Protein AF-A0A521GJ24-F1 (afdb_monomer_lite)

pLDDT: mean 79.98, std 13.73, range [30.05, 93.81]

Radius of gyration: 14.27 Å; chains: 1; bounding box: 44×29×36 Å

Foldseek 3Di:
DPPPPDADALVNLLVLLLVLLLVCLVCVVVVNNVVVVPPPDPNLVSLVVLLVQQLVQPAHPVRHTNHLVVSLVSLVVSLVVVCVVVHVVCSVVSCSVVSSVVSSVSSVVSSD

Sequence (112 aa):
MKSYSEAVTESSLRASISVGLRQLAQAIDHNEAELFLSHSAPAQSACEQVSTWLKSHATTYDGRVIDLSWFRHLLAEELDTLRYMIGEKAFWSGNYSDAGRLFNELATRMTR

Secondary structure (DSSP, 8-state):
---------HHHHHHHHHHHHHHHHHHHHTT-HHHHHTTT-TTHHHHHHHHHHHHHTPBPTTS-B--HHHHHHHHHHHHHHHHHHH-HHHHHHTTHHHHHHHHHHHHHHTT-

Structure (mmCIF, N/CA/C/O backbone):
data_AF-A0A521GJ24-F1
#
_entry.id   AF-A0A521GJ24-F1
#
loop_
_atom_site.group_PDB
_atom_site.id
_atom_site.type_symbol
_atom_site.label_atom_id
_atom_site.label_alt_id
_atom_site.label_comp_id
_atom_site.label_asym_id
_atom_site.label_entity_id
_atom_site.label_seq_id
_a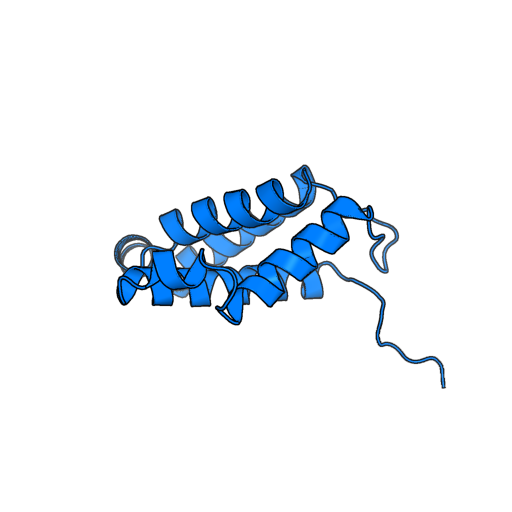tom_site.pdbx_PDB_ins_code
_atom_site.Cartn_x
_atom_site.Cartn_y
_atom_site.Cartn_z
_atom_site.occupancy
_atom_site.B_iso_or_equiv
_atom_site.auth_seq_id
_atom_site.auth_comp_id
_atom_site.auth_asym_id
_atom_site.auth_atom_id
_atom_site.pdbx_PDB_model_num
ATOM 1 N N . MET A 1 1 ? 30.848 -13.077 -9.266 1.00 35.31 1 MET A N 1
ATOM 2 C CA . MET A 1 1 ? 29.464 -13.288 -8.789 1.00 35.31 1 MET A CA 1
ATOM 3 C C . MET A 1 1 ? 28.644 -12.095 -9.241 1.00 35.31 1 MET A C 1
ATOM 5 O O . MET A 1 1 ? 28.994 -10.987 -8.867 1.00 35.31 1 MET A O 1
ATOM 9 N N . LYS A 1 2 ? 27.645 -12.282 -10.114 1.00 33.50 2 LYS A N 1
ATOM 10 C CA . LYS A 1 2 ? 26.704 -11.203 -10.451 1.00 33.50 2 LYS A CA 1
ATOM 11 C C . LYS A 1 2 ? 25.876 -10.927 -9.198 1.00 33.50 2 LYS A C 1
ATOM 13 O O . LYS A 1 2 ? 25.168 -11.821 -8.744 1.00 33.50 2 LYS A O 1
ATOM 18 N N . SER A 1 3 ? 26.025 -9.745 -8.613 1.00 30.05 3 SER A N 1
ATOM 19 C CA . SER A 1 3 ? 25.184 -9.297 -7.507 1.00 30.05 3 SER A CA 1
ATOM 20 C C . SER A 1 3 ? 23.732 -9.268 -7.984 1.00 30.05 3 SER A C 1
ATOM 22 O O . SER A 1 3 ? 23.378 -8.473 -8.845 1.00 30.05 3 SER A O 1
ATOM 24 N N . TYR A 1 4 ? 22.892 -10.146 -7.443 1.00 38.62 4 TYR A N 1
ATOM 25 C CA . TYR A 1 4 ? 21.447 -10.226 -7.706 1.00 38.62 4 TYR A CA 1
ATOM 26 C C . TYR A 1 4 ? 20.655 -9.065 -7.057 1.00 38.62 4 TYR A C 1
ATOM 28 O O . TYR A 1 4 ? 19.487 -9.214 -6.722 1.00 38.62 4 TYR A O 1
ATOM 36 N N . SER A 1 5 ? 21.282 -7.907 -6.833 1.00 43.03 5 SER A N 1
ATOM 37 C CA . SER A 1 5 ? 20.796 -6.902 -5.875 1.00 43.03 5 SER A CA 1
ATOM 38 C C . SER A 1 5 ? 19.929 -5.783 -6.467 1.00 43.03 5 SER A C 1
ATOM 40 O O . SER A 1 5 ? 19.504 -4.915 -5.711 1.00 43.03 5 SER A O 1
ATOM 42 N N . GLU A 1 6 ? 19.674 -5.749 -7.779 1.00 52.81 6 GLU A N 1
ATOM 43 C CA . GLU A 1 6 ? 19.099 -4.543 -8.417 1.00 52.81 6 GLU A CA 1
ATOM 44 C C . GLU A 1 6 ? 17.930 -4.810 -9.377 1.00 52.81 6 GLU A C 1
ATOM 46 O O . GLU A 1 6 ? 17.381 -3.877 -9.958 1.00 52.81 6 GLU A O 1
ATOM 51 N N . ALA A 1 7 ? 17.511 -6.066 -9.550 1.00 63.22 7 ALA A N 1
ATOM 52 C CA . ALA A 1 7 ? 16.365 -6.370 -10.398 1.00 63.22 7 ALA A CA 1
ATOM 53 C C . ALA A 1 7 ? 15.065 -6.112 -9.626 1.00 63.22 7 ALA A C 1
ATOM 55 O O . ALA A 1 7 ? 14.690 -6.884 -8.744 1.00 63.22 7 ALA A O 1
ATOM 56 N N . VAL A 1 8 ? 14.372 -5.023 -9.958 1.00 77.88 8 VAL A N 1
ATOM 57 C CA . VAL A 1 8 ? 13.028 -4.770 -9.431 1.00 77.88 8 VAL A CA 1
ATOM 58 C C . VAL A 1 8 ? 12.085 -5.845 -9.971 1.00 77.88 8 VAL A C 1
ATOM 60 O O . VAL A 1 8 ? 12.088 -6.152 -11.161 1.00 77.88 8 VAL A O 1
ATOM 63 N N . THR A 1 9 ? 11.279 -6.444 -9.102 1.00 87.12 9 THR A N 1
ATOM 64 C CA . THR A 1 9 ? 10.249 -7.422 -9.482 1.00 87.12 9 THR A CA 1
ATOM 65 C C . THR A 1 9 ? 8.882 -6.935 -9.024 1.00 87.12 9 THR A C 1
ATOM 67 O O . THR A 1 9 ? 8.792 -6.067 -8.151 1.00 87.12 9 THR A O 1
ATOM 70 N N . GLU A 1 10 ? 7.807 -7.513 -9.567 1.00 86.31 10 GLU A N 1
ATOM 71 C CA . GLU A 1 10 ? 6.458 -7.258 -9.050 1.00 86.31 10 GLU A CA 1
ATOM 72 C C . GLU A 1 10 ? 6.374 -7.567 -7.549 1.00 86.31 10 GLU A C 1
ATOM 74 O O . GLU A 1 10 ? 5.818 -6.783 -6.785 1.00 86.31 10 GLU A O 1
ATOM 79 N N . SER A 1 11 ? 6.993 -8.663 -7.103 1.00 86.25 11 SER A N 1
ATOM 80 C CA . SER A 1 11 ? 7.023 -9.042 -5.689 1.00 86.25 11 SER A CA 1
ATOM 81 C C . SER A 1 11 ? 7.720 -7.994 -4.822 1.00 86.25 11 SER A C 1
ATOM 83 O O . SER A 1 11 ? 7.233 -7.684 -3.738 1.00 86.25 11 SER A O 1
ATOM 85 N N . SER A 1 12 ? 8.824 -7.407 -5.296 1.00 84.94 12 SER A N 1
ATOM 86 C CA . SER A 1 12 ? 9.499 -6.305 -4.600 1.00 84.94 12 SER A CA 1
ATOM 87 C C . SER A 1 12 ? 8.611 -5.061 -4.518 1.00 84.94 12 SER A C 1
ATOM 89 O O . SER A 1 12 ? 8.536 -4.434 -3.465 1.00 84.94 12 SER A O 1
ATOM 91 N N . LEU A 1 13 ? 7.898 -4.734 -5.601 1.00 86.75 13 LEU A N 1
ATOM 92 C CA . LEU A 1 13 ? 6.980 -3.595 -5.648 1.00 86.75 13 LEU A CA 1
ATOM 93 C C . LEU A 1 13 ? 5.797 -3.781 -4.685 1.00 86.75 13 LEU A C 1
ATOM 95 O O . LEU A 1 13 ? 5.510 -2.891 -3.883 1.00 86.75 13 LEU A O 1
ATOM 99 N N . ARG A 1 14 ? 5.171 -4.964 -4.696 1.00 90.06 14 ARG A N 1
ATOM 100 C CA . ARG A 1 14 ? 4.118 -5.349 -3.743 1.00 90.06 14 ARG A CA 1
ATOM 101 C C . ARG A 1 14 ? 4.614 -5.322 -2.302 1.00 90.06 14 ARG A C 1
ATOM 103 O O . ARG A 1 14 ? 3.925 -4.790 -1.440 1.00 90.06 14 ARG A O 1
ATOM 110 N N . ALA A 1 15 ? 5.818 -5.827 -2.028 1.00 87.81 15 ALA A N 1
ATOM 111 C CA . ALA A 1 15 ? 6.390 -5.808 -0.684 1.00 87.81 15 ALA A CA 1
ATOM 112 C C . ALA A 1 15 ? 6.542 -4.375 -0.148 1.00 87.81 15 ALA A C 1
ATOM 114 O O . ALA A 1 15 ? 6.117 -4.104 0.978 1.00 87.81 15 ALA A O 1
ATOM 115 N N . SER A 1 16 ? 7.066 -3.449 -0.960 1.00 87.50 16 SER A N 1
ATOM 116 C CA . SER A 1 16 ? 7.192 -2.036 -0.580 1.00 87.50 16 SER A CA 1
ATOM 117 C C . SER A 1 16 ? 5.831 -1.385 -0.322 1.00 87.50 16 SER A C 1
ATOM 119 O O . SER A 1 16 ? 5.667 -0.691 0.681 1.00 87.50 16 SER A O 1
ATOM 121 N N . ILE A 1 17 ? 4.834 -1.660 -1.170 1.00 89.31 17 ILE A N 1
ATOM 122 C CA . ILE A 1 17 ? 3.449 -1.204 -0.969 1.00 89.31 17 ILE A CA 1
ATOM 123 C C . ILE A 1 17 ? 2.889 -1.741 0.351 1.00 89.31 17 ILE A C 1
ATOM 125 O O . ILE A 1 17 ? 2.394 -0.984 1.179 1.00 89.31 17 ILE A O 1
ATOM 129 N N . SER A 1 18 ? 3.000 -3.049 0.572 1.00 88.12 18 SER A N 1
ATOM 130 C CA . SER A 1 18 ? 2.442 -3.747 1.729 1.00 88.12 18 SER A CA 1
ATOM 131 C C . SER A 1 18 ? 3.054 -3.253 3.048 1.00 88.12 18 SER A C 1
ATOM 133 O O . SER A 1 18 ? 2.349 -3.063 4.042 1.00 88.12 18 SER A O 1
ATOM 135 N N . VAL A 1 19 ? 4.369 -3.003 3.072 1.00 87.00 19 VAL A N 1
ATOM 136 C CA . VAL A 1 19 ? 5.060 -2.396 4.222 1.00 87.00 19 VAL A CA 1
ATOM 137 C C . VAL A 1 19 ? 4.589 -0.960 4.445 1.00 87.00 19 VAL A C 1
ATOM 139 O O . VAL A 1 19 ? 4.202 -0.625 5.565 1.00 87.00 19 VAL A O 1
ATOM 142 N N . GLY A 1 20 ? 4.549 -0.141 3.393 1.00 85.75 20 GLY A N 1
ATOM 143 C CA . GLY A 1 20 ? 4.119 1.252 3.487 1.00 85.75 20 GLY A CA 1
ATOM 144 C C . GLY A 1 20 ? 2.676 1.411 3.965 1.00 85.75 20 GLY A C 1
ATOM 145 O O . GLY A 1 20 ? 2.412 2.228 4.842 1.00 85.75 20 GLY A O 1
ATOM 146 N N . LEU A 1 21 ? 1.756 0.580 3.465 1.00 88.06 21 LEU A N 1
ATOM 147 C CA . LEU A 1 21 ? 0.358 0.546 3.903 1.00 88.06 21 LEU A CA 1
ATOM 148 C C . LEU A 1 21 ? 0.227 0.219 5.390 1.00 88.06 21 LEU A C 1
ATOM 150 O O . LEU A 1 21 ? -0.506 0.900 6.100 1.00 88.06 21 LEU A O 1
ATOM 154 N N . ARG A 1 22 ? 0.941 -0.804 5.876 1.00 85.44 22 ARG A N 1
ATOM 155 C CA . ARG A 1 22 ? 0.904 -1.187 7.296 1.00 85.44 22 ARG A CA 1
ATOM 156 C C . ARG A 1 22 ? 1.466 -0.094 8.197 1.00 85.44 22 ARG A C 1
ATOM 158 O O . ARG A 1 22 ? 0.882 0.183 9.239 1.00 85.44 22 ARG A O 1
ATOM 165 N N . GLN A 1 23 ? 2.571 0.529 7.799 1.00 84.38 23 GLN A N 1
ATOM 166 C CA . GLN A 1 23 ? 3.170 1.616 8.570 1.00 84.38 23 GLN A CA 1
ATOM 167 C C . GLN A 1 23 ? 2.285 2.868 8.569 1.00 84.38 23 GLN A C 1
ATOM 169 O O . GLN A 1 23 ? 2.143 3.493 9.612 1.00 84.38 23 GLN A O 1
ATOM 174 N N . LEU A 1 24 ? 1.649 3.207 7.441 1.00 85.69 24 LEU A N 1
ATOM 175 C CA . LEU A 1 24 ? 0.673 4.300 7.376 1.00 85.69 24 LEU A CA 1
ATOM 176 C C . LEU A 1 24 ? -0.548 4.018 8.239 1.00 85.69 24 LEU A C 1
ATOM 178 O O . LEU A 1 24 ? -0.954 4.883 9.000 1.00 85.69 24 LEU A O 1
ATOM 182 N N . ALA A 1 25 ? -1.115 2.816 8.145 1.00 85.75 25 ALA A N 1
ATOM 183 C CA . ALA A 1 25 ? -2.255 2.414 8.959 1.00 85.75 25 ALA A CA 1
ATOM 184 C C . ALA A 1 25 ? -1.932 2.541 10.457 1.00 85.75 25 ALA A C 1
ATOM 186 O O . ALA A 1 25 ? -2.703 3.146 11.197 1.00 85.75 25 ALA A O 1
ATOM 187 N N . GLN A 1 26 ? -0.754 2.067 10.884 1.00 84.50 26 GLN A N 1
ATOM 188 C CA . GLN A 1 26 ? -0.272 2.247 12.256 1.00 84.50 26 GLN A CA 1
ATOM 189 C C . GLN A 1 26 ? -0.076 3.723 12.608 1.00 84.50 26 GLN A C 1
ATOM 191 O O . GLN A 1 26 ? -0.527 4.147 13.665 1.00 84.50 26 GLN A O 1
ATOM 196 N N . ALA A 1 27 ? 0.548 4.522 11.741 1.00 83.31 27 ALA A N 1
ATOM 197 C CA . ALA A 1 27 ? 0.746 5.945 11.999 1.00 83.31 27 ALA A CA 1
ATOM 198 C C . ALA A 1 27 ? -0.588 6.696 12.124 1.00 83.31 27 ALA A C 1
ATOM 200 O O . ALA A 1 27 ? -0.722 7.548 12.993 1.00 83.31 27 ALA A O 1
ATOM 201 N N . ILE A 1 28 ? -1.596 6.372 11.309 1.00 83.62 28 ILE A N 1
ATOM 202 C CA . ILE A 1 28 ? -2.936 6.963 11.429 1.00 83.62 28 ILE A CA 1
ATOM 203 C C . ILE A 1 28 ? -3.587 6.546 12.752 1.00 83.62 28 ILE A C 1
ATOM 205 O O . ILE A 1 28 ? -4.143 7.396 13.440 1.00 83.62 28 ILE A O 1
ATOM 209 N N . ASP A 1 29 ? -3.472 5.274 13.139 1.00 83.38 29 ASP A N 1
ATOM 210 C CA . ASP A 1 29 ? -4.008 4.761 14.409 1.00 83.38 29 ASP A CA 1
ATOM 211 C C . ASP A 1 29 ? -3.379 5.456 15.635 1.00 83.38 29 ASP A C 1
ATOM 213 O O . ASP A 1 29 ? -4.063 5.779 16.602 1.00 83.38 29 ASP A O 1
ATOM 217 N N . HIS A 1 30 ? -2.086 5.790 15.561 1.00 82.88 30 HIS A N 1
ATOM 218 C CA . HIS A 1 30 ? -1.368 6.534 16.605 1.00 82.88 30 HIS A CA 1
ATOM 219 C C . HIS A 1 30 ? -1.506 8.063 16.478 1.00 82.88 30 HIS A C 1
ATOM 221 O O . HIS A 1 30 ? -0.925 8.799 17.275 1.00 82.88 30 HIS A O 1
ATOM 227 N N . ASN A 1 31 ? -2.280 8.561 15.506 1.00 79.19 31 ASN A N 1
ATOM 228 C CA . ASN A 1 31 ? -2.413 9.985 15.183 1.00 79.19 31 ASN A CA 1
ATOM 229 C C . ASN A 1 31 ? -1.073 10.671 14.817 1.00 79.19 31 ASN A C 1
ATOM 231 O O . ASN A 1 31 ? -0.883 11.869 15.011 1.00 79.19 31 ASN A O 1
ATOM 235 N N . GLU A 1 32 ? -0.144 9.898 14.256 1.00 77.19 32 GLU A N 1
ATOM 236 C CA . GLU A 1 32 ? 1.194 10.288 13.798 1.00 77.19 32 GLU A CA 1
ATOM 237 C C . GLU A 1 32 ? 1.286 10.375 12.265 1.00 77.19 32 GLU A C 1
ATOM 239 O O . GLU A 1 32 ? 2.376 10.468 11.698 1.00 77.19 32 GLU A O 1
ATOM 244 N N . ALA A 1 33 ? 0.152 10.367 11.557 1.00 73.12 33 ALA A N 1
ATOM 245 C CA . ALA A 1 33 ? 0.129 10.500 10.101 1.00 73.12 33 ALA A CA 1
ATOM 246 C C . ALA A 1 33 ? 0.849 11.778 9.628 1.00 73.12 33 ALA A C 1
ATOM 248 O O . ALA A 1 33 ? 1.536 11.753 8.614 1.00 73.12 33 ALA A O 1
ATOM 249 N N . GLU A 1 34 ? 0.781 12.879 10.380 1.00 69.38 34 GLU A N 1
ATOM 250 C CA . GLU A 1 34 ? 1.546 14.096 10.070 1.00 69.38 34 GLU A CA 1
ATOM 251 C C . GLU A 1 34 ? 3.062 13.910 10.217 1.00 69.38 34 GLU A C 1
ATOM 253 O O . GLU A 1 34 ? 3.821 14.424 9.397 1.00 69.38 34 GLU A O 1
ATOM 258 N N . LEU A 1 35 ? 3.519 13.142 11.213 1.00 65.88 35 LEU A N 1
ATOM 259 C CA . LEU A 1 35 ? 4.936 12.791 11.363 1.00 65.88 35 LEU A CA 1
ATOM 260 C C . LEU A 1 35 ? 5.401 11.871 10.236 1.00 65.88 35 LEU A C 1
ATOM 262 O O . LEU A 1 35 ? 6.535 11.994 9.785 1.00 65.88 35 LEU A O 1
ATOM 266 N N . PHE A 1 36 ? 4.514 11.000 9.753 1.00 69.19 36 PHE A N 1
ATOM 267 C CA . PHE A 1 36 ? 4.751 10.169 8.579 1.00 69.19 36 PHE A CA 1
ATOM 268 C C . PHE A 1 36 ? 4.898 11.002 7.301 1.00 69.19 36 PHE A C 1
ATOM 270 O O . PHE A 1 36 ? 5.756 10.730 6.464 1.00 69.19 36 PHE A O 1
ATOM 277 N N . LEU A 1 37 ? 4.034 12.006 7.142 1.00 67.69 37 LEU A N 1
ATOM 278 C CA . LEU A 1 37 ? 4.053 12.945 6.021 1.00 6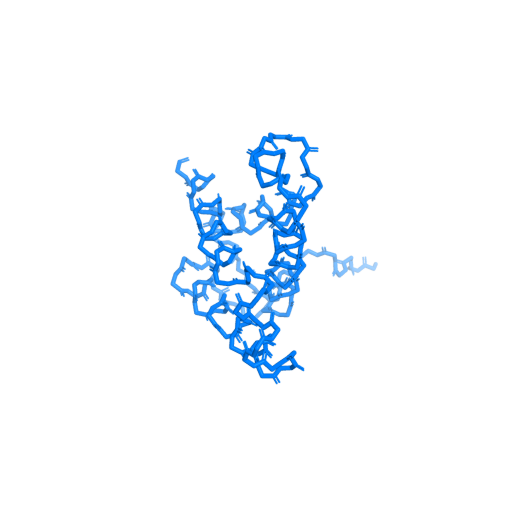7.69 37 LEU A CA 1
ATOM 279 C C . LEU A 1 37 ? 5.248 13.907 6.094 1.00 67.69 37 LEU A C 1
ATOM 281 O O . LEU A 1 37 ? 5.673 14.438 5.067 1.00 67.69 37 LEU A O 1
ATOM 285 N N . SER A 1 38 ? 5.772 14.144 7.296 1.00 60.56 38 SER A N 1
ATOM 286 C CA . SER A 1 38 ? 7.002 14.894 7.522 1.00 60.56 38 SER A CA 1
ATOM 287 C C . SER A 1 38 ? 8.207 14.049 7.106 1.00 60.56 38 SER A C 1
ATOM 289 O O . SER A 1 38 ? 8.230 12.840 7.322 1.00 60.56 38 SER A O 1
ATOM 291 N N . HIS A 1 39 ? 9.222 14.681 6.512 1.00 57.25 39 HIS A N 1
ATOM 292 C CA . HIS A 1 39 ? 10.364 14.038 5.841 1.00 57.25 39 HIS A CA 1
ATOM 293 C C . HIS A 1 39 ? 11.331 13.226 6.755 1.00 57.25 39 HIS A C 1
ATOM 295 O O . HIS A 1 39 ? 12.512 13.076 6.441 1.00 57.25 39 HIS A O 1
ATOM 301 N N . SER A 1 40 ? 10.861 12.742 7.906 1.00 55.72 40 SER A N 1
ATOM 302 C CA . SER A 1 40 ? 11.654 12.095 8.955 1.00 55.72 40 SER A CA 1
ATOM 303 C C . SER A 1 40 ? 11.188 10.676 9.302 1.00 55.72 40 SER A C 1
ATOM 305 O O . SER A 1 40 ? 11.827 10.024 10.129 1.00 55.72 40 SER A O 1
ATOM 307 N N . ALA A 1 41 ? 10.093 10.173 8.719 1.00 57.03 41 ALA A N 1
ATOM 308 C CA . ALA A 1 41 ? 9.573 8.852 9.067 1.00 57.03 41 ALA A CA 1
ATOM 309 C C . ALA A 1 41 ? 10.150 7.733 8.172 1.00 57.03 41 ALA A C 1
ATOM 311 O O . ALA A 1 41 ? 10.144 7.851 6.949 1.00 57.03 41 ALA A O 1
ATOM 312 N N . PRO A 1 42 ? 10.569 6.584 8.737 1.00 49.66 42 PRO A N 1
ATOM 313 C CA . PRO A 1 42 ? 11.187 5.469 7.999 1.00 49.66 42 PRO A CA 1
ATOM 314 C C . PRO A 1 42 ? 10.306 4.849 6.901 1.00 49.66 42 PRO A C 1
ATOM 316 O O . PRO A 1 42 ? 10.795 4.168 6.005 1.00 49.66 42 PRO A O 1
ATOM 319 N N . ALA A 1 43 ? 9.008 5.109 6.930 1.00 56.53 43 ALA A N 1
ATOM 320 C CA . ALA A 1 43 ? 8.057 4.628 5.944 1.00 56.53 43 ALA A CA 1
ATOM 321 C C . ALA A 1 43 ? 7.962 5.516 4.681 1.00 56.53 43 ALA A C 1
ATOM 323 O O . ALA A 1 43 ? 7.463 5.088 3.633 1.00 56.53 43 ALA A O 1
ATOM 324 N N . GLN A 1 44 ? 8.562 6.708 4.738 1.00 63.72 44 GLN A N 1
ATOM 325 C CA . GLN A 1 44 ? 8.902 7.507 3.569 1.00 63.72 44 GLN A CA 1
ATOM 326 C C . GLN A 1 44 ? 9.861 6.748 2.645 1.00 63.72 44 GLN A C 1
ATOM 328 O O . GLN A 1 44 ? 9.715 6.856 1.437 1.00 63.72 4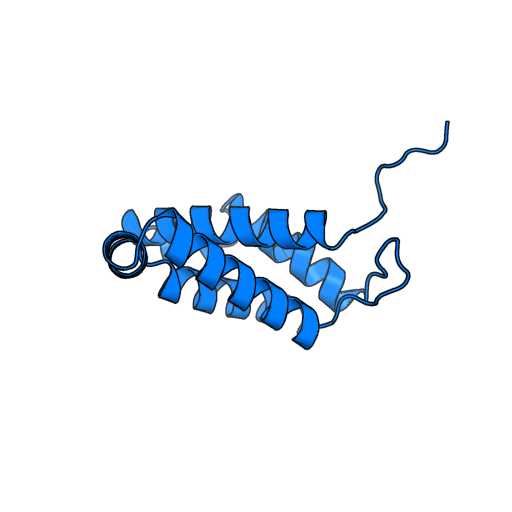4 GLN A O 1
ATOM 333 N N . SER A 1 45 ? 10.751 5.895 3.169 1.00 69.38 45 SER A N 1
ATOM 334 C CA . SER A 1 45 ? 11.713 5.152 2.342 1.00 69.38 45 SER A CA 1
ATOM 335 C C . SER A 1 45 ? 11.033 4.185 1.357 1.00 69.38 45 SER A C 1
ATOM 337 O O . SER A 1 45 ? 11.447 4.081 0.202 1.00 69.38 45 SER A O 1
ATOM 339 N N . ALA A 1 46 ? 9.927 3.541 1.753 1.00 77.88 46 ALA A N 1
ATOM 340 C CA . ALA A 1 46 ? 9.138 2.695 0.851 1.00 77.88 46 ALA A CA 1
ATOM 341 C C . ALA A 1 46 ? 8.425 3.525 -0.233 1.00 77.88 46 ALA A C 1
ATOM 343 O O . ALA A 1 46 ? 8.453 3.166 -1.413 1.00 77.88 46 ALA A O 1
ATOM 344 N N . CYS A 1 47 ? 7.826 4.658 0.152 1.00 81.19 47 CYS A N 1
ATOM 345 C CA . CYS A 1 47 ? 7.187 5.586 -0.785 1.00 81.19 47 CYS A CA 1
ATOM 346 C C . CYS A 1 47 ? 8.209 6.200 -1.756 1.00 81.19 47 CYS A C 1
ATOM 348 O O . CYS A 1 47 ? 7.942 6.294 -2.951 1.00 81.19 47 CYS A O 1
ATOM 350 N N . GLU A 1 48 ? 9.390 6.578 -1.269 1.00 81.12 48 GLU A N 1
ATOM 351 C CA . GLU A 1 48 ? 10.502 7.137 -2.042 1.00 81.12 48 GLU A CA 1
ATOM 352 C C . GLU A 1 48 ? 11.052 6.134 -3.039 1.00 81.12 48 GLU A C 1
ATOM 354 O O . GLU A 1 48 ? 11.313 6.491 -4.187 1.00 81.12 48 GLU A O 1
ATOM 359 N N . GLN A 1 49 ? 11.202 4.875 -2.632 1.00 82.88 49 GLN A N 1
ATOM 360 C CA . GLN A 1 49 ? 11.683 3.827 -3.518 1.00 82.88 49 GLN A CA 1
ATOM 361 C C . GLN A 1 49 ? 10.701 3.584 -4.669 1.00 82.88 49 GLN A C 1
ATOM 363 O O . GLN A 1 49 ? 11.104 3.593 -5.833 1.00 82.88 49 GLN A O 1
ATOM 368 N N . VAL A 1 50 ? 9.403 3.470 -4.366 1.00 85.81 50 VAL A N 1
ATOM 369 C CA . VAL A 1 50 ? 8.351 3.363 -5.390 1.00 85.81 50 VAL A CA 1
ATOM 370 C C . VAL A 1 50 ? 8.318 4.601 -6.287 1.00 85.81 50 VAL A C 1
ATOM 372 O O . VAL A 1 50 ? 8.276 4.472 -7.508 1.00 85.81 50 VAL A O 1
ATOM 375 N N . SER A 1 51 ? 8.398 5.799 -5.708 1.00 85.44 51 SER A N 1
ATOM 376 C CA . SER A 1 51 ? 8.430 7.062 -6.461 1.00 85.44 51 SER A CA 1
ATOM 377 C C . SER A 1 51 ? 9.639 7.146 -7.382 1.00 85.44 51 SER A C 1
ATOM 379 O O . SER A 1 51 ? 9.529 7.604 -8.515 1.00 85.44 51 SER A O 1
ATOM 381 N N . THR A 1 52 ? 10.795 6.678 -6.917 1.00 85.56 52 THR A N 1
ATOM 382 C CA . THR A 1 52 ? 12.026 6.635 -7.706 1.00 85.56 52 THR A CA 1
ATOM 383 C C . THR A 1 52 ? 11.859 5.701 -8.894 1.00 85.56 52 THR A C 1
ATOM 385 O O . THR A 1 52 ? 12.215 6.086 -10.002 1.00 85.56 52 THR A O 1
ATOM 388 N N . TRP A 1 53 ? 11.273 4.516 -8.698 1.00 87.50 53 TRP A N 1
ATOM 389 C CA . TRP A 1 53 ? 10.980 3.581 -9.788 1.00 87.50 53 TRP A CA 1
ATOM 390 C C . TRP A 1 53 ? 9.973 4.135 -10.794 1.00 87.50 53 TRP A C 1
ATOM 392 O O . TRP A 1 53 ? 10.180 3.989 -11.997 1.00 87.50 53 TRP A O 1
ATOM 402 N N . LEU A 1 54 ? 8.928 4.814 -10.315 1.00 87.00 54 LEU A N 1
ATOM 403 C CA . LEU A 1 54 ? 7.955 5.502 -11.164 1.00 87.00 54 LEU A CA 1
ATOM 404 C C . LEU A 1 54 ? 8.611 6.626 -11.977 1.00 87.00 54 LEU A C 1
ATOM 406 O O . LEU A 1 54 ? 8.344 6.762 -13.167 1.00 87.00 54 LEU A O 1
ATOM 410 N N . LYS A 1 55 ? 9.495 7.413 -11.352 1.00 86.94 55 LYS A N 1
ATOM 411 C CA . LYS A 1 55 ? 10.196 8.538 -11.985 1.00 86.94 55 LYS A CA 1
ATOM 412 C C . LYS A 1 55 ? 11.266 8.088 -12.978 1.00 86.94 55 LYS A C 1
ATOM 414 O O . LYS A 1 55 ? 11.473 8.748 -13.991 1.00 86.94 55 LYS A O 1
ATOM 419 N N . SER A 1 56 ? 11.961 6.988 -12.691 1.00 84.44 56 SER A N 1
ATOM 420 C CA . SER A 1 56 ? 13.010 6.441 -13.556 1.00 84.44 56 SER A CA 1
ATOM 421 C C . SER A 1 56 ? 12.488 5.481 -14.624 1.00 84.44 56 SER A C 1
ATOM 423 O O . SER A 1 56 ? 13.289 4.994 -15.420 1.00 84.44 56 SER A O 1
ATOM 425 N N . HIS A 1 57 ? 11.177 5.204 -14.652 1.00 83.31 57 HIS A N 1
ATOM 426 C CA . HIS A 1 57 ? 10.577 4.164 -15.491 1.00 83.31 57 HIS A CA 1
ATOM 427 C C . HIS A 1 57 ? 11.324 2.831 -15.356 1.00 83.31 57 HIS A C 1
ATOM 429 O O . HIS A 1 57 ? 11.652 2.169 -16.346 1.00 83.31 57 HIS A O 1
ATOM 435 N N . ALA A 1 58 ? 11.626 2.456 -14.109 1.00 84.62 58 ALA A N 1
ATOM 436 C CA . ALA A 1 58 ? 12.390 1.257 -13.812 1.00 84.62 58 ALA A CA 1
ATOM 437 C C . ALA A 1 58 ? 11.746 0.043 -14.490 1.00 84.62 58 ALA A C 1
ATOM 439 O O . ALA A 1 58 ? 10.535 -0.171 -14.421 1.00 84.62 58 ALA A O 1
ATOM 440 N N . THR A 1 59 ? 12.570 -0.740 -15.178 1.00 85.31 59 THR A N 1
ATOM 441 C CA . THR A 1 59 ? 12.114 -1.948 -15.858 1.00 85.31 59 THR A CA 1
ATOM 442 C C . THR A 1 59 ? 12.305 -3.124 -14.921 1.00 85.31 59 THR A C 1
ATOM 444 O O . THR A 1 59 ? 13.382 -3.321 -14.357 1.00 85.31 59 THR A O 1
ATOM 447 N N . THR A 1 60 ? 11.240 -3.888 -14.730 1.00 84.88 60 THR A N 1
ATOM 448 C CA . THR A 1 60 ? 11.294 -5.109 -13.936 1.00 84.88 60 THR A CA 1
ATOM 449 C C . THR A 1 60 ? 12.118 -6.191 -14.612 1.00 84.88 60 THR A C 1
ATOM 451 O O . THR A 1 60 ? 12.404 -6.118 -15.807 1.00 84.88 60 THR A O 1
ATOM 454 N N . TYR A 1 61 ? 12.474 -7.222 -13.849 1.00 80.44 61 TYR A N 1
ATOM 455 C CA . TYR A 1 61 ? 13.192 -8.385 -14.369 1.00 80.44 61 TYR A CA 1
ATOM 456 C C . TYR A 1 61 ? 12.516 -9.013 -15.605 1.00 80.44 61 TYR A C 1
ATOM 458 O O . TYR A 1 61 ? 13.205 -9.383 -16.551 1.00 80.44 61 TYR A O 1
ATOM 466 N N . ASP A 1 62 ? 11.180 -9.049 -15.636 1.00 80.56 62 ASP A N 1
ATOM 467 C CA . ASP A 1 62 ? 10.372 -9.559 -16.755 1.00 80.56 62 ASP A CA 1
ATOM 468 C C . ASP A 1 62 ? 10.226 -8.574 -17.933 1.00 80.56 62 ASP A C 1
ATOM 470 O O . ASP A 1 62 ? 9.492 -8.832 -18.885 1.00 80.56 62 ASP A O 1
ATOM 474 N N . GLY A 1 63 ? 10.905 -7.424 -17.897 1.00 82.88 63 GLY A N 1
ATOM 475 C CA . GLY A 1 63 ? 10.872 -6.430 -18.972 1.00 82.88 63 GLY A CA 1
ATOM 476 C C . GLY A 1 63 ? 9.684 -5.464 -18.915 1.00 82.88 63 GLY A C 1
ATOM 477 O O . GLY A 1 63 ? 9.533 -4.627 -19.805 1.00 82.88 63 GLY A O 1
ATOM 478 N N . ARG A 1 64 ? 8.837 -5.537 -17.880 1.00 86.25 64 ARG A N 1
ATOM 479 C CA . ARG A 1 64 ? 7.704 -4.616 -17.695 1.00 86.25 64 ARG A CA 1
ATOM 480 C C . ARG A 1 64 ? 8.162 -3.316 -17.043 1.00 86.25 64 ARG A C 1
ATOM 482 O O . ARG A 1 64 ? 8.829 -3.356 -16.012 1.00 86.25 64 ARG A O 1
ATOM 489 N N . VAL A 1 65 ? 7.778 -2.176 -17.608 1.00 87.56 65 VAL A N 1
ATOM 490 C CA . VAL A 1 65 ? 8.061 -0.848 -17.041 1.00 87.56 65 VAL A CA 1
ATOM 491 C C . VAL A 1 65 ? 7.153 -0.572 -15.843 1.00 87.56 65 VAL A C 1
ATOM 493 O O . VAL A 1 65 ? 5.963 -0.879 -15.877 1.00 87.56 65 VAL A O 1
ATOM 496 N N . ILE A 1 66 ? 7.714 0.023 -14.790 1.00 87.69 66 ILE A N 1
ATOM 497 C CA . ILE A 1 66 ? 6.956 0.522 -13.643 1.00 87.69 66 ILE A CA 1
ATOM 498 C C . ILE A 1 66 ? 6.338 1.869 -14.002 1.00 87.69 66 ILE A C 1
ATOM 500 O O . ILE A 1 66 ? 7.017 2.893 -14.063 1.00 87.69 66 ILE A O 1
ATOM 504 N N . ASP A 1 67 ? 5.033 1.852 -14.249 1.00 89.44 67 ASP A N 1
ATOM 505 C CA . ASP A 1 67 ? 4.220 3.034 -14.503 1.00 89.44 67 ASP A CA 1
ATOM 506 C C . ASP A 1 67 ? 3.159 3.241 -13.411 1.00 89.44 67 ASP A C 1
ATOM 508 O O . ASP A 1 67 ? 2.866 2.357 -12.597 1.00 89.44 67 ASP A O 1
ATOM 512 N N . LEU A 1 68 ? 2.568 4.438 -13.395 1.00 88.88 68 LEU A N 1
ATOM 513 C CA . LEU A 1 68 ? 1.600 4.827 -12.375 1.00 88.88 68 LEU A CA 1
ATOM 514 C C . LEU A 1 68 ? 0.327 3.969 -12.398 1.00 88.88 68 LEU A C 1
ATOM 516 O O . LEU A 1 68 ? -0.256 3.712 -11.344 1.00 88.88 68 LEU A O 1
ATOM 520 N N . SER A 1 69 ? -0.126 3.537 -13.576 1.00 90.06 69 SER A N 1
ATOM 521 C CA . SER A 1 69 ? -1.315 2.697 -13.712 1.00 90.06 69 SER A CA 1
ATOM 522 C C . SER A 1 69 ? -1.065 1.311 -13.137 1.00 90.06 69 SER A C 1
ATOM 524 O O . SER A 1 69 ? -1.894 0.818 -12.372 1.00 90.06 69 SER A O 1
ATOM 526 N N . TRP A 1 70 ? 0.087 0.707 -13.435 1.00 90.38 70 TRP A N 1
ATOM 527 C CA . TRP A 1 70 ? 0.437 -0.592 -12.869 1.00 90.38 70 TRP A CA 1
ATOM 528 C C . TRP A 1 70 ? 0.648 -0.521 -11.356 1.00 90.38 70 TRP A C 1
ATOM 530 O O . TRP A 1 70 ? 0.099 -1.339 -10.623 1.00 90.38 70 TRP A O 1
ATOM 540 N N . PHE A 1 71 ? 1.334 0.511 -10.868 1.00 90.19 71 PHE A N 1
ATOM 541 C CA . PHE A 1 71 ? 1.466 0.762 -9.437 1.00 90.19 71 PHE A CA 1
ATOM 542 C C . PHE A 1 71 ? 0.106 0.853 -8.723 1.00 90.19 71 PHE A C 1
ATOM 544 O O . PHE A 1 71 ? -0.112 0.187 -7.712 1.00 90.19 71 PHE A O 1
ATOM 551 N N . ARG A 1 72 ? -0.832 1.647 -9.257 1.00 91.31 72 ARG A N 1
ATOM 552 C CA . ARG A 1 72 ? -2.178 1.797 -8.679 1.00 91.31 72 ARG A CA 1
ATOM 553 C C . ARG A 1 72 ? -2.974 0.500 -8.702 1.00 91.31 72 ARG A C 1
ATOM 555 O O . ARG A 1 72 ? -3.748 0.256 -7.781 1.00 91.31 72 ARG A O 1
ATOM 562 N N . HIS A 1 73 ? -2.786 -0.316 -9.736 1.00 92.81 73 HIS A N 1
ATOM 563 C CA . HIS A 1 73 ? -3.396 -1.636 -9.815 1.00 92.81 73 HIS A CA 1
ATOM 564 C C . HIS A 1 73 ? -2.898 -2.539 -8.682 1.00 92.81 73 HIS A C 1
ATOM 566 O O . HIS A 1 73 ? -3.709 -3.043 -7.911 1.00 92.81 73 HIS A O 1
ATOM 572 N N . LEU A 1 74 ? -1.576 -2.640 -8.508 1.00 91.94 74 LEU A N 1
ATOM 573 C CA . LEU A 1 74 ? -0.979 -3.424 -7.426 1.00 91.94 74 LEU A CA 1
ATOM 574 C C . LEU A 1 74 ? -1.395 -2.902 -6.047 1.00 91.94 74 LEU A C 1
ATOM 576 O O . LEU A 1 74 ? -1.711 -3.689 -5.165 1.00 91.94 74 LEU A O 1
ATOM 580 N N . LEU A 1 75 ? -1.455 -1.580 -5.863 1.00 91.94 75 LEU A N 1
ATOM 581 C CA . LEU A 1 75 ? -1.929 -0.966 -4.622 1.00 91.94 75 LEU A CA 1
ATOM 582 C C . LEU A 1 75 ? -3.359 -1.400 -4.274 1.00 91.94 75 LEU A C 1
ATOM 584 O O . LEU A 1 75 ?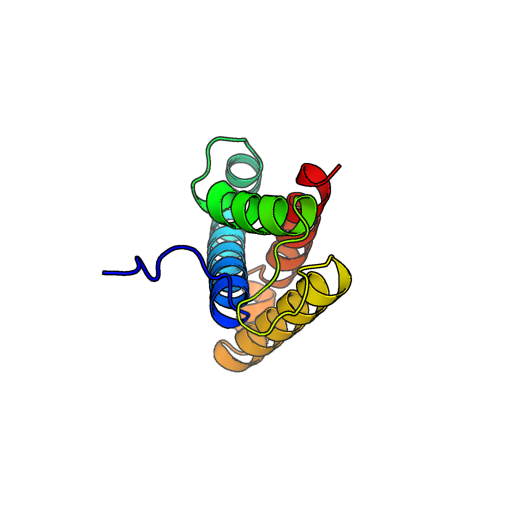 -3.638 -1.723 -3.121 1.00 91.94 75 LEU A O 1
ATOM 588 N N . ALA A 1 76 ? -4.257 -1.418 -5.261 1.00 92.50 76 ALA A N 1
ATOM 589 C CA . ALA A 1 76 ? -5.633 -1.859 -5.065 1.00 92.50 76 ALA A CA 1
ATOM 590 C C . ALA A 1 76 ? -5.713 -3.356 -4.728 1.00 92.50 76 ALA A C 1
ATOM 592 O O . ALA A 1 76 ? -6.458 -3.734 -3.826 1.00 92.50 76 ALA A O 1
ATOM 593 N N . GLU A 1 77 ? -4.923 -4.195 -5.400 1.00 93.81 77 GLU A N 1
ATOM 594 C CA . GLU A 1 77 ? -4.855 -5.631 -5.107 1.00 93.81 77 GLU A CA 1
ATOM 595 C C . GLU A 1 77 ? -4.298 -5.916 -3.708 1.00 93.81 77 GLU A C 1
ATOM 597 O O . GLU A 1 77 ? -4.825 -6.772 -2.998 1.00 93.81 77 GLU A O 1
ATOM 602 N N . GLU A 1 78 ? -3.269 -5.187 -3.270 1.00 91.75 78 GLU A N 1
ATOM 603 C CA . GLU A 1 78 ? -2.724 -5.325 -1.916 1.00 91.75 78 GLU A CA 1
ATOM 604 C C . GLU A 1 78 ? -3.741 -4.890 -0.852 1.00 91.75 78 GLU A C 1
ATOM 606 O O . GLU A 1 78 ? -3.864 -5.548 0.181 1.00 91.75 78 GLU A O 1
ATOM 611 N N . LEU A 1 79 ? -4.507 -3.821 -1.097 1.00 90.56 79 LEU A N 1
ATOM 612 C CA . LEU A 1 79 ? -5.588 -3.397 -0.201 1.00 90.56 79 LEU A CA 1
ATOM 613 C C . LEU A 1 79 ? -6.705 -4.440 -0.118 1.00 90.56 79 LEU A C 1
ATOM 615 O O . LEU A 1 79 ? -7.187 -4.719 0.979 1.00 90.56 79 LEU A O 1
ATOM 619 N N . ASP A 1 80 ? -7.097 -5.036 -1.246 1.00 92.00 80 ASP A N 1
ATOM 620 C CA . ASP A 1 80 ? -8.100 -6.103 -1.263 1.00 92.00 80 ASP A CA 1
ATOM 621 C C . ASP A 1 80 ? -7.594 -7.364 -0.550 1.00 92.00 80 ASP A C 1
ATOM 623 O O . ASP A 1 80 ? -8.300 -7.945 0.275 1.00 92.00 80 ASP A O 1
ATOM 627 N N . THR A 1 81 ? -6.325 -7.715 -0.765 1.00 90.44 81 THR A N 1
ATOM 628 C CA . THR A 1 81 ? -5.658 -8.826 -0.076 1.00 90.44 81 THR A CA 1
ATOM 629 C C . THR A 1 81 ? -5.615 -8.582 1.430 1.00 90.44 81 THR A C 1
ATOM 631 O O . THR A 1 81 ? -5.974 -9.463 2.210 1.00 90.44 81 THR A O 1
ATOM 634 N N . LEU A 1 82 ? -5.234 -7.378 1.869 1.00 87.56 82 LEU A N 1
ATOM 635 C CA . LEU A 1 82 ? -5.268 -6.996 3.281 1.00 87.56 82 LEU A CA 1
ATOM 636 C C . LEU A 1 82 ? -6.687 -7.097 3.836 1.00 87.56 82 LEU A C 1
ATOM 638 O O . LEU A 1 82 ? -6.868 -7.719 4.879 1.00 87.56 82 LEU A O 1
ATOM 642 N N . ARG A 1 83 ? -7.686 -6.561 3.123 1.00 89.12 83 ARG A N 1
ATOM 643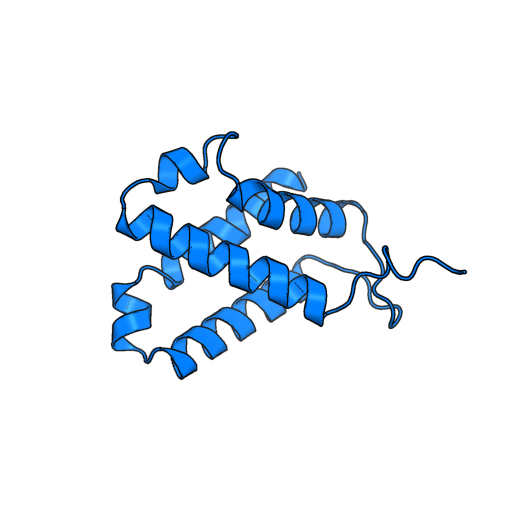 C CA . ARG A 1 83 ? -9.104 -6.638 3.497 1.00 89.12 83 ARG A CA 1
ATOM 644 C C . ARG A 1 83 ? -9.570 -8.081 3.675 1.00 89.12 83 ARG A C 1
ATOM 646 O O . ARG A 1 83 ? -10.263 -8.368 4.648 1.00 89.12 83 ARG A O 1
ATOM 653 N N . TYR A 1 84 ? -9.169 -8.981 2.782 1.00 90.94 84 TYR A N 1
ATOM 654 C CA . TYR A 1 84 ? -9.480 -10.404 2.879 1.00 90.94 84 TYR A CA 1
ATOM 655 C C . TYR A 1 84 ? -8.765 -11.076 4.063 1.00 90.94 84 TYR A C 1
ATOM 657 O O . TYR A 1 84 ? -9.385 -11.838 4.800 1.00 90.94 84 TYR A O 1
ATOM 665 N N . MET A 1 85 ? -7.483 -10.768 4.291 1.00 87.81 85 MET A N 1
ATOM 666 C CA . MET A 1 85 ? -6.675 -11.395 5.346 1.00 87.81 85 MET A CA 1
ATOM 667 C C . MET A 1 85 ? -7.070 -10.972 6.764 1.00 87.81 85 MET A C 1
ATOM 669 O O . MET A 1 85 ? -7.111 -11.815 7.658 1.00 87.81 85 MET A O 1
ATOM 673 N N . ILE A 1 86 ? -7.322 -9.680 6.993 1.00 85.81 86 ILE A N 1
ATOM 674 C CA . ILE A 1 86 ? -7.650 -9.150 8.332 1.00 85.81 86 ILE A CA 1
ATOM 675 C C . ILE A 1 86 ? -9.164 -9.063 8.576 1.00 85.81 86 ILE A C 1
ATOM 677 O O . ILE A 1 86 ? -9.600 -8.875 9.711 1.00 85.81 86 ILE A O 1
ATOM 681 N N . GLY A 1 87 ? -9.967 -9.226 7.520 1.00 88.62 87 GLY A N 1
ATOM 682 C CA . GLY A 1 87 ? -11.420 -9.093 7.532 1.00 88.62 87 GLY A CA 1
ATOM 683 C C . GLY A 1 87 ? -11.893 -7.640 7.428 1.00 88.62 87 GLY A C 1
ATOM 684 O O . GLY A 1 87 ? -11.229 -6.708 7.888 1.00 88.62 87 GLY A O 1
ATOM 685 N N . GLU A 1 88 ? -13.093 -7.438 6.867 1.00 86.62 88 GLU A N 1
ATOM 686 C CA . GLU A 1 88 ? -13.663 -6.101 6.622 1.00 86.62 88 GLU A CA 1
ATOM 687 C C . GLU A 1 88 ? -13.655 -5.209 7.865 1.00 86.62 88 GLU A C 1
ATOM 689 O O . GLU A 1 88 ? -13.275 -4.044 7.790 1.00 86.62 88 GLU A O 1
ATOM 694 N N . LYS A 1 89 ? -14.029 -5.750 9.028 1.00 84.25 89 LYS A N 1
ATOM 695 C CA . LYS A 1 89 ? -14.131 -4.958 10.259 1.00 84.25 89 LYS A CA 1
ATOM 696 C C . LYS A 1 89 ? -12.782 -4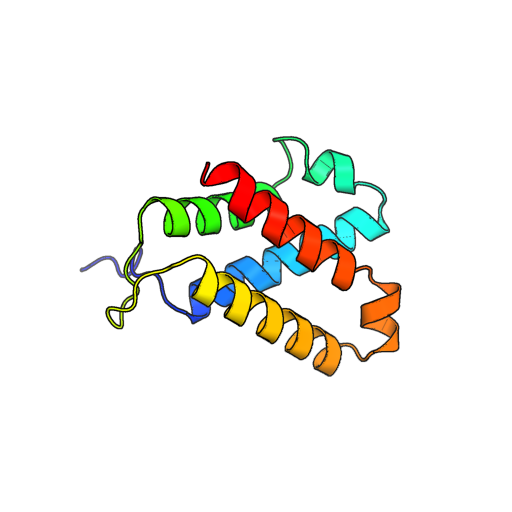.375 10.689 1.00 84.25 89 LYS A C 1
ATOM 698 O O . LYS A 1 89 ? -12.721 -3.204 11.050 1.00 84.25 89 LYS A O 1
ATOM 703 N N . ALA A 1 90 ? -11.713 -5.171 10.642 1.00 83.62 90 ALA A N 1
ATOM 704 C CA . ALA A 1 90 ? -10.376 -4.699 10.999 1.00 83.62 90 ALA A CA 1
ATOM 705 C C . ALA A 1 90 ? -9.786 -3.792 9.911 1.00 83.62 90 ALA A C 1
ATOM 707 O O . ALA A 1 90 ? -9.066 -2.853 10.231 1.00 83.62 90 ALA A O 1
ATOM 708 N N . PHE A 1 91 ? -10.138 -4.012 8.641 1.00 86.50 91 PHE A N 1
ATOM 709 C CA . PHE A 1 91 ? -9.729 -3.138 7.543 1.00 86.50 91 PHE A CA 1
ATOM 710 C C . PHE A 1 91 ? -10.310 -1.726 7.676 1.00 86.50 91 PHE A C 1
ATOM 712 O O . PHE A 1 91 ? -9.566 -0.746 7.637 1.00 86.50 91 PHE A O 1
ATOM 719 N N . TRP A 1 92 ? -11.626 -1.625 7.883 1.00 81.88 92 TRP A N 1
ATOM 720 C CA . TRP A 1 92 ? -12.310 -0.342 8.046 1.00 81.88 92 TRP A CA 1
ATOM 721 C C . TRP A 1 92 ? -11.926 0.358 9.350 1.00 81.88 92 TRP A C 1
ATOM 723 O O . TRP A 1 92 ? -11.740 1.569 9.355 1.00 81.88 92 TRP A O 1
ATOM 733 N N . SER A 1 93 ? -11.762 -0.393 10.444 1.00 81.44 93 SER A N 1
ATOM 734 C CA . SER A 1 93 ? -11.352 0.177 11.732 1.00 81.44 93 SER A CA 1
ATOM 735 C C . SER A 1 93 ? -9.865 0.536 11.795 1.00 81.44 93 SER A C 1
ATOM 737 O O . SER A 1 93 ? -9.490 1.354 12.623 1.00 81.44 93 SER A O 1
ATOM 739 N N . GLY A 1 94 ? -9.022 -0.090 10.969 1.00 76.06 94 GLY A N 1
ATOM 740 C CA . GLY A 1 94 ? -7.566 0.076 10.981 1.00 76.06 94 GLY A CA 1
ATOM 741 C C . GLY A 1 94 ? -7.044 1.147 10.026 1.00 76.06 94 GLY A C 1
ATOM 742 O O . GLY A 1 94 ? -5.855 1.153 9.731 1.00 76.06 94 GLY A O 1
ATOM 743 N N . ASN A 1 95 ? -7.912 2.012 9.490 1.00 83.88 95 ASN A N 1
ATOM 744 C CA . ASN A 1 95 ? -7.543 3.120 8.599 1.00 83.88 95 ASN A CA 1
ATOM 745 C C . ASN A 1 95 ? -6.763 2.705 7.332 1.00 83.88 95 ASN A C 1
ATOM 747 O O . ASN A 1 95 ? -6.072 3.522 6.725 1.00 83.88 95 ASN A O 1
ATOM 751 N N . TYR A 1 96 ? -6.883 1.450 6.882 1.00 86.62 96 TYR A N 1
ATOM 752 C CA . TYR A 1 96 ? -6.165 0.961 5.696 1.00 86.62 96 TYR A CA 1
ATOM 753 C C . TYR A 1 96 ? -6.628 1.643 4.401 1.00 86.62 96 TYR A C 1
ATOM 755 O O . TYR A 1 96 ? -5.836 1.829 3.478 1.00 86.62 96 TYR A O 1
ATOM 763 N N . SER A 1 97 ? -7.896 2.060 4.344 1.00 86.44 97 SER A N 1
ATOM 764 C CA . SER A 1 97 ? -8.431 2.857 3.235 1.00 86.44 97 SER A CA 1
ATOM 765 C C . SER A 1 97 ? -7.723 4.215 3.128 1.00 86.44 97 SER A C 1
ATOM 767 O O . SER A 1 97 ? -7.249 4.590 2.052 1.00 86.44 97 SER A O 1
ATOM 769 N N . ASP A 1 98 ? -7.597 4.937 4.244 1.00 86.62 98 ASP A N 1
ATOM 770 C CA . ASP A 1 98 ? -6.892 6.221 4.293 1.00 86.62 98 ASP A CA 1
ATOM 771 C C . ASP A 1 98 ? -5.387 6.055 4.068 1.00 86.62 98 ASP A C 1
ATOM 773 O O . ASP A 1 98 ? -4.791 6.827 3.315 1.00 86.62 98 ASP A O 1
ATOM 777 N N . ALA A 1 99 ? -4.788 4.991 4.612 1.00 88.44 99 ALA A N 1
ATOM 778 C CA . ALA A 1 99 ? -3.404 4.620 4.340 1.00 88.44 99 ALA A CA 1
ATOM 779 C C . ALA A 1 99 ? -3.153 4.432 2.837 1.00 88.44 99 ALA A C 1
ATOM 781 O O . ALA A 1 99 ? -2.193 4.978 2.301 1.00 88.44 99 ALA A O 1
ATOM 782 N N . GLY A 1 100 ? -4.037 3.728 2.124 1.00 89.56 100 GLY A N 1
ATOM 783 C CA . GLY A 1 100 ? -3.930 3.554 0.674 1.00 89.56 100 GLY A CA 1
ATOM 784 C C . GLY A 1 100 ? -3.989 4.866 -0.101 1.00 89.56 100 GLY A C 1
ATOM 785 O O . GLY A 1 100 ? -3.191 5.092 -1.016 1.00 89.56 100 GLY A O 1
ATOM 786 N N . ARG A 1 101 ? -4.894 5.766 0.293 1.00 88.38 101 ARG A N 1
ATOM 787 C CA . ARG A 1 101 ? -5.012 7.088 -0.326 1.00 88.38 101 ARG A CA 1
ATOM 788 C C . ARG A 1 101 ? -3.754 7.930 -0.104 1.00 88.38 101 ARG A C 1
ATOM 790 O O . ARG A 1 101 ? -3.209 8.453 -1.078 1.00 88.38 101 ARG A O 1
ATOM 797 N N . LEU A 1 102 ? -3.273 8.015 1.137 1.00 86.88 102 LEU A N 1
ATOM 798 C CA . LEU A 1 102 ? -2.058 8.755 1.488 1.00 86.88 102 LEU A CA 1
ATOM 799 C C . LEU A 1 102 ? -0.822 8.173 0.801 1.00 86.88 102 LEU A C 1
ATOM 801 O O . LEU A 1 102 ? -0.010 8.927 0.272 1.00 86.88 102 LEU A O 1
ATOM 805 N N . PHE A 1 103 ? -0.707 6.845 0.733 1.00 87.88 103 PHE A N 1
ATOM 806 C CA . PHE A 1 103 ? 0.397 6.179 0.046 1.00 87.88 103 PHE A CA 1
ATOM 807 C C . PHE A 1 103 ? 0.446 6.566 -1.437 1.00 87.88 103 PHE A C 1
ATOM 809 O O . PHE A 1 103 ? 1.494 6.958 -1.948 1.00 87.88 103 PHE A O 1
ATOM 816 N N . ASN A 1 104 ? -0.697 6.520 -2.132 1.00 89.38 104 ASN A N 1
ATOM 817 C CA . ASN A 1 104 ? -0.780 6.948 -3.529 1.00 89.38 104 ASN A CA 1
ATOM 818 C C . ASN A 1 104 ? -0.459 8.442 -3.700 1.00 89.38 104 ASN A C 1
ATOM 820 O O . ASN A 1 104 ? 0.224 8.800 -4.659 1.00 89.38 104 ASN A O 1
ATOM 824 N N . GLU A 1 105 ? -0.920 9.316 -2.800 1.00 86.38 105 GLU A N 1
ATOM 825 C CA . GLU A 1 105 ? -0.598 10.750 -2.842 1.00 86.38 105 GLU A CA 1
ATOM 826 C C . GLU A 1 105 ? 0.899 11.016 -2.635 1.00 86.38 105 GLU A C 1
ATOM 828 O O . GLU A 1 105 ? 1.487 11.794 -3.385 1.00 86.38 105 GLU A O 1
ATOM 833 N N . LEU A 1 106 ? 1.540 10.351 -1.673 1.00 82.69 106 LEU A N 1
ATOM 834 C CA . LEU A 1 106 ? 2.978 10.469 -1.426 1.00 82.69 106 LEU A CA 1
ATOM 835 C C . LEU A 1 106 ? 3.797 9.970 -2.615 1.00 82.69 106 LEU A C 1
ATOM 837 O O . LEU A 1 106 ? 4.665 10.694 -3.112 1.00 82.69 106 LEU A O 1
ATOM 841 N N . ALA A 1 107 ? 3.459 8.779 -3.116 1.00 83.62 107 ALA A N 1
ATOM 842 C CA . ALA A 1 107 ? 4.140 8.172 -4.251 1.00 83.62 107 ALA A CA 1
ATOM 843 C C . ALA A 1 107 ? 4.017 9.024 -5.528 1.00 83.62 107 ALA A C 1
ATOM 845 O O . ALA A 1 107 ? 4.937 9.087 -6.336 1.00 83.62 107 ALA A O 1
ATOM 846 N N . THR A 1 108 ? 2.892 9.726 -5.712 1.00 83.50 108 THR A N 1
ATOM 847 C CA . THR A 1 108 ? 2.699 10.623 -6.863 1.00 83.50 108 THR A CA 1
ATOM 848 C C . THR A 1 108 ? 3.292 12.014 -6.659 1.00 83.50 108 THR A C 1
ATOM 850 O O . THR A 1 108 ? 3.848 12.569 -7.607 1.00 83.50 108 THR A O 1
ATOM 853 N N . ARG A 1 109 ? 3.239 12.599 -5.454 1.00 78.38 109 ARG A N 1
ATOM 854 C CA . ARG A 1 109 ? 3.820 13.933 -5.196 1.00 78.38 109 ARG A CA 1
ATOM 855 C C . ARG A 1 109 ? 5.319 13.973 -5.478 1.00 78.38 109 ARG A C 1
ATOM 857 O O . ARG A 1 109 ? 5.781 14.958 -6.042 1.00 78.38 109 ARG A O 1
ATOM 864 N N . MET A 1 110 ? 6.057 12.918 -5.136 1.00 68.75 110 MET A N 1
ATOM 865 C CA . MET A 1 110 ? 7.511 12.837 -5.341 1.00 68.75 110 MET A CA 1
ATOM 866 C C . MET A 1 110 ? 7.923 12.613 -6.806 1.00 68.75 110 MET A C 1
ATOM 868 O O . MET A 1 110 ? 9.067 12.879 -7.179 1.00 68.75 110 MET A O 1
ATOM 872 N N . THR A 1 111 ? 7.002 12.133 -7.646 1.00 62.16 111 THR A N 1
ATOM 873 C CA . THR A 1 111 ? 7.249 11.959 -9.089 1.00 62.16 111 THR A CA 1
ATOM 874 C C . THR A 1 111 ? 7.132 13.257 -9.892 1.00 62.16 111 THR A C 1
ATOM 876 O O . THR A 1 111 ? 7.522 13.266 -11.058 1.00 62.16 111 THR A O 1
ATOM 879 N N . ARG A 1 112 ? 6.607 14.334 -9.288 1.00 50.78 112 ARG A N 1
ATOM 880 C CA . ARG A 1 112 ? 6.389 15.631 -9.941 1.00 50.78 112 ARG A CA 1
ATOM 881 C C . ARG A 1 112 ? 7.653 16.489 -10.027 1.00 50.78 112 ARG A C 1
ATOM 883 O O . ARG A 1 112 ? 8.613 16.246 -9.260 1.00 50.78 112 ARG A O 1
#